Protein AF-A0A2N1M196-F1 (afdb_monomer)

Secondary structure (DSSP, 8-state):
---GGG----TT---EEEEE-SS--TTEEEHHHHH-SS----SEEETTEEE--EEEEEEGGGGGGEEEEEEE--TTTT--SB-EEEEEE--TTT-

InterPro domains:
  IPR036691 Endonuclease/exonuclease/phosphatase superfamily [G3DSA:3.60.10.10] (1-89)
  IPR036691 Endonuclease/exonuclease/phosphatase superfamily [SSF56219] (5-87)

Mean predicted aligned error: 9.26 Å

Solvent-accessible surface area (backbone atoms only — not comparable to full-atom values): 6183 Å² total; per-residue (Å²): 137,80,77,78,78,86,67,79,71,63,95,81,72,87,53,74,48,78,47,80,53,97,72,90,60,91,76,48,36,54,50,56,54,73,77,41,77,84,68,89,73,62,32,34,49,57,96,93,45,70,42,64,38,66,47,50,32,33,34,56,95,54,58,86,32,59,74,48,69,50,76,45,82,24,64,88,79,69,77,39,51,46,38,48,75,49,77,44,63,66,56,77,89,77,108

Nearest PDB structures (foldseek):
  2v0s-assembly1_A  TM=8.331E-01  e=7.555E-04  Homo sapiens
  6fke-assembly1_A  TM=8.658E-01  e=2.039E-03  Neisseria meningitidis MC58
  1ako-assembly1_A  TM=8.827E-01  e=7.052E-03  Escherichia coli K-12
  3g4t-assembly1_A  TM=8.136E-01  e=4.007E-02  Methanothermobacter thermautotrophicus str. Delta H
  1wdu-assembly1_A  TM=7.309E-01  e=2.125E+00  Bombyx mori

Structure (mmCIF, N/CA/C/O backbone):
data_AF-A0A2N1M196-F1
#
_entry.id   AF-A0A2N1M196-F1
#
loop_
_atom_site.group_PDB
_atom_site.id
_atom_site.type_symbol
_atom_site.label_atom_id
_atom_site.label_alt_id
_atom_site.label_comp_id
_atom_site.label_asym_id
_atom_site.label_entity_id
_atom_site.label_seq_id
_atom_site.pdbx_PDB_ins_code
_atom_site.Cartn_x
_atom_site.Cartn_y
_atom_site.Cartn_z
_atom_site.occupancy
_atom_site.B_iso_or_equiv
_atom_site.auth_seq_id
_atom_site.auth_comp_id
_atom_site.auth_asym_id
_atom_site.auth_atom_id
_atom_site.pdbx_PDB_model_num
ATOM 1 N N . MET A 1 1 ? -17.689 33.571 4.078 1.00 43.88 1 MET A N 1
ATOM 2 C CA . MET A 1 1 ? -18.569 32.538 4.658 1.00 43.88 1 MET A CA 1
ATOM 3 C C . MET A 1 1 ? -18.434 31.325 3.756 1.00 43.88 1 MET A C 1
ATOM 5 O O . MET A 1 1 ? -19.159 31.217 2.783 1.00 43.88 1 MET A O 1
ATOM 9 N N . CYS A 1 2 ? -17.378 30.539 3.974 1.00 46.22 2 CYS A N 1
ATOM 10 C CA . CYS A 1 2 ? -17.081 29.358 3.167 1.00 46.22 2 CYS A CA 1
ATOM 11 C C . CYS A 1 2 ? -17.723 28.155 3.853 1.00 46.22 2 CYS A C 1
ATOM 13 O O . CYS A 1 2 ? -17.450 27.902 5.023 1.00 46.22 2 CYS A O 1
ATOM 15 N N . ASP A 1 3 ? -18.606 27.504 3.108 1.00 42.75 3 ASP A N 1
ATOM 16 C CA . ASP A 1 3 ? -19.450 26.357 3.426 1.00 42.75 3 ASP A CA 1
ATOM 17 C C . ASP A 1 3 ? -19.008 25.477 4.604 1.00 42.75 3 ASP A C 1
ATOM 19 O O . ASP A 1 3 ? -18.238 24.526 4.489 1.00 42.75 3 ASP A O 1
ATOM 23 N N . GLU A 1 4 ? -19.653 25.725 5.740 1.00 48.34 4 GLU A N 1
ATOM 24 C CA . GLU A 1 4 ? -19.699 24.862 6.925 1.00 48.34 4 GLU A CA 1
ATOM 25 C C . GLU A 1 4 ? -20.506 23.560 6.671 1.00 48.34 4 GLU A C 1
ATOM 27 O O . GLU A 1 4 ? -20.661 22.710 7.548 1.00 48.34 4 GLU A O 1
ATOM 32 N N . ILE A 1 5 ? -21.010 23.376 5.443 1.00 46.50 5 ILE A N 1
ATOM 33 C CA . ILE A 1 5 ? -22.016 22.371 5.075 1.00 46.50 5 ILE A CA 1
ATOM 34 C C . ILE A 1 5 ? 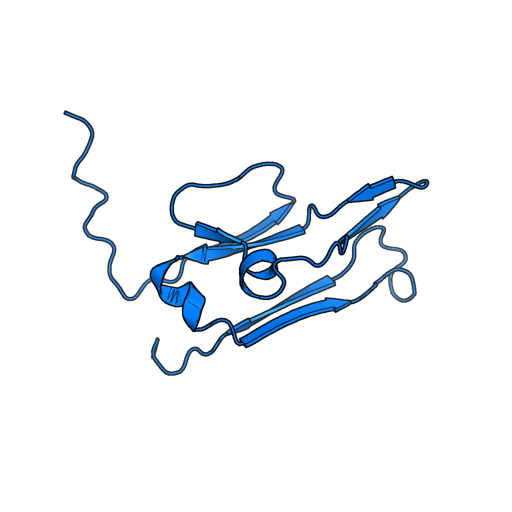-21.395 20.994 4.749 1.00 46.50 5 ILE A C 1
ATOM 36 O O . ILE A 1 5 ? -22.075 19.979 4.883 1.00 46.50 5 ILE A O 1
ATOM 40 N N . ILE A 1 6 ? -20.085 20.890 4.478 1.00 51.94 6 ILE A N 1
ATOM 41 C CA . ILE A 1 6 ? -19.382 19.590 4.320 1.00 51.94 6 ILE A CA 1
ATOM 42 C C . ILE A 1 6 ? -18.743 19.127 5.646 1.00 51.94 6 ILE A C 1
ATOM 44 O O . ILE A 1 6 ? -17.642 18.580 5.677 1.00 51.94 6 ILE A O 1
ATOM 48 N N . ARG A 1 7 ? -19.392 19.365 6.795 1.00 51.22 7 ARG A N 1
ATOM 49 C CA . ARG A 1 7 ? -18.848 18.935 8.101 1.00 51.22 7 ARG A CA 1
ATOM 50 C C . ARG A 1 7 ? -19.782 18.124 8.987 1.00 51.22 7 ARG A C 1
ATOM 52 O O . ARG A 1 7 ? -19.539 18.001 10.184 1.00 51.22 7 ARG A O 1
ATOM 59 N N . LYS A 1 8 ? -20.757 17.437 8.391 1.00 46.19 8 LYS A N 1
ATOM 60 C CA . LYS A 1 8 ? -21.272 16.180 8.957 1.00 46.19 8 LYS A CA 1
ATOM 61 C C . LYS A 1 8 ? -20.686 15.003 8.183 1.00 46.19 8 LYS A C 1
ATOM 63 O O . LYS A 1 8 ? -21.367 14.332 7.420 1.00 46.19 8 LYS A O 1
ATOM 68 N N . LYS A 1 9 ? -19.382 14.782 8.379 1.00 53.72 9 LYS A N 1
ATOM 69 C CA . LYS A 1 9 ? -18.706 13.544 7.984 1.00 53.72 9 LYS A CA 1
ATOM 70 C C . LYS A 1 9 ? -19.354 12.442 8.821 1.00 53.72 9 LYS A C 1
ATOM 72 O O . LYS A 1 9 ? -19.165 12.393 10.031 1.00 53.72 9 LYS A O 1
ATOM 77 N N . SER A 1 10 ? -20.211 11.630 8.220 1.00 49.09 10 SER A N 1
ATOM 78 C CA . SER A 1 10 ? -20.676 10.394 8.842 1.00 49.09 10 SER A CA 1
ATOM 79 C C . SER A 1 10 ? -19.436 9.584 9.216 1.00 49.09 10 SER A C 1
ATOM 81 O O . SER A 1 10 ? -18.677 9.180 8.337 1.00 49.09 10 SER A O 1
ATOM 83 N N . ASN A 1 11 ? -19.217 9.382 10.518 1.00 53.69 11 ASN A N 1
ATOM 84 C CA . ASN A 1 11 ? -18.023 8.755 11.108 1.00 53.69 11 ASN A CA 1
ATOM 85 C C . ASN A 1 11 ? -17.803 7.280 10.698 1.00 53.69 11 ASN A C 1
ATOM 87 O O . ASN A 1 11 ? -16.909 6.632 11.235 1.00 53.69 11 ASN A O 1
ATOM 91 N N . ASN A 1 12 ? -18.599 6.765 9.753 1.00 57.22 12 ASN A N 1
ATOM 92 C CA . ASN A 1 12 ? -18.620 5.375 9.297 1.00 57.22 12 ASN A CA 1
ATOM 93 C C . ASN A 1 12 ? -18.331 5.228 7.785 1.00 57.22 12 ASN A C 1
ATOM 95 O O . ASN A 1 12 ? -18.463 4.131 7.255 1.00 57.22 12 ASN A O 1
ATOM 99 N N . ILE A 1 13 ? -17.974 6.304 7.064 1.00 61.06 13 ILE A N 1
ATOM 100 C CA . ILE A 1 13 ? -17.605 6.218 5.637 1.00 61.06 13 ILE A CA 1
ATOM 101 C C . ILE A 1 13 ? -16.080 6.230 5.494 1.00 61.06 13 ILE A C 1
ATOM 103 O O . ILE A 1 13 ? -15.428 7.243 5.760 1.00 61.06 13 ILE A O 1
ATOM 107 N N . VAL A 1 14 ? -15.517 5.113 5.025 1.00 64.62 14 VAL A N 1
ATOM 108 C CA . VAL A 1 14 ? -14.100 5.006 4.649 1.00 64.62 14 VAL A CA 1
ATOM 109 C C . VAL A 1 14 ? -13.919 5.528 3.228 1.00 64.62 14 VAL A C 1
ATOM 111 O O . VAL A 1 14 ? -14.475 4.983 2.280 1.00 64.62 14 VAL A O 1
ATOM 114 N N . TYR A 1 15 ? -13.103 6.567 3.075 1.00 67.38 15 TYR A N 1
ATOM 115 C CA . TYR A 1 15 ? -12.647 7.026 1.765 1.00 67.38 15 TYR A CA 1
ATOM 116 C C . TYR A 1 15 ? -11.307 6.364 1.450 1.00 67.38 15 TYR A C 1
ATOM 118 O O . TYR A 1 15 ? -10.350 6.555 2.207 1.00 67.38 15 TYR A O 1
ATOM 126 N N . ILE A 1 16 ? -11.261 5.604 0.354 1.00 74.31 16 ILE A N 1
ATOM 127 C CA . ILE A 1 16 ? -10.045 5.004 -0.201 1.00 74.31 16 ILE A CA 1
ATOM 128 C C . ILE A 1 16 ? -9.859 5.571 -1.607 1.00 74.31 16 ILE A C 1
ATOM 130 O O . ILE A 1 16 ? -10.734 5.414 -2.457 1.00 74.31 16 ILE A O 1
ATOM 134 N N . LEU A 1 17 ? -8.729 6.231 -1.847 1.00 74.75 17 LEU A N 1
ATOM 135 C CA . LEU A 1 17 ? -8.310 6.628 -3.191 1.00 74.75 17 LEU A CA 1
ATOM 136 C C . LEU A 1 17 ? -7.158 5.730 -3.624 1.00 74.75 17 LEU A C 1
ATOM 138 O O . LEU A 1 17 ? -6.178 5.603 -2.890 1.00 74.75 17 LEU A O 1
ATOM 142 N N . ILE A 1 18 ? -7.290 5.123 -4.802 1.00 80.00 18 ILE A N 1
ATOM 143 C CA . ILE A 1 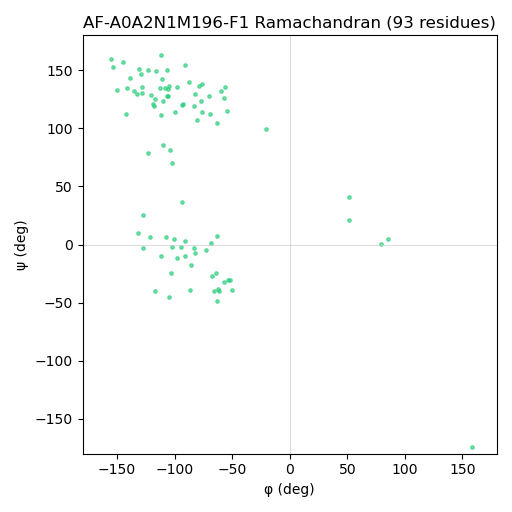18 ? -6.290 4.240 -5.407 1.00 80.00 18 ILE A CA 1
ATOM 144 C C . ILE A 1 18 ? -6.031 4.737 -6.822 1.00 80.00 18 ILE A C 1
ATOM 146 O O . ILE A 1 18 ? -6.977 4.962 -7.577 1.00 80.00 18 ILE A O 1
ATOM 150 N 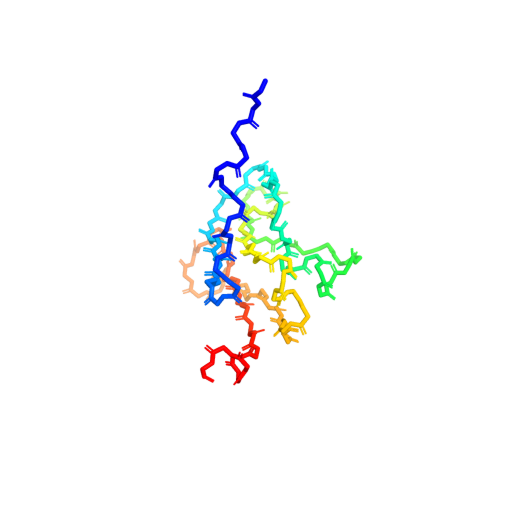N . GLY A 1 19 ? -4.763 4.902 -7.173 1.00 76.50 19 GLY A N 1
ATOM 151 C CA . GLY A 1 19 ? -4.372 5.305 -8.513 1.00 76.50 19 GLY A CA 1
ATOM 152 C C . GLY A 1 19 ? -2.990 5.933 -8.563 1.00 76.50 19 GLY A C 1
ATOM 153 O O . GLY A 1 19 ? -2.267 5.980 -7.561 1.00 76.50 19 GLY A O 1
ATOM 154 N N . ASP A 1 20 ? -2.668 6.412 -9.757 1.00 69.44 20 ASP A N 1
ATOM 155 C CA . ASP A 1 20 ? -1.504 7.235 -10.047 1.00 69.44 20 ASP A CA 1
ATOM 156 C C . ASP A 1 20 ? -1.811 8.688 -9.646 1.00 69.44 20 ASP A C 1
ATOM 158 O O . ASP A 1 20 ? -2.634 9.364 -10.273 1.00 69.44 20 ASP A O 1
ATOM 162 N N . PHE A 1 21 ? -1.208 9.147 -8.545 1.00 70.44 21 PHE A N 1
ATOM 163 C CA . PHE A 1 21 ? -1.431 10.489 -8.007 1.00 70.44 21 PHE A CA 1
ATOM 164 C C . PHE A 1 21 ? -0.138 11.305 -8.000 1.00 70.44 21 PHE A C 1
ATOM 166 O O . PHE A 1 21 ? 0.801 11.014 -7.258 1.00 70.44 21 PHE A O 1
ATOM 173 N N . ASN A 1 22 ? -0.153 12.419 -8.735 1.00 59.31 22 ASN A N 1
ATOM 174 C CA . ASN A 1 22 ? 0.937 13.398 -8.749 1.00 59.31 22 ASN A CA 1
ATOM 175 C C . ASN A 1 22 ? 0.901 14.407 -7.572 1.00 59.31 22 ASN A C 1
ATOM 177 O O . ASN A 1 22 ? 1.839 15.190 -7.434 1.00 59.31 22 ASN A O 1
ATOM 181 N N . LEU A 1 23 ? -0.148 14.445 -6.727 1.00 55.97 23 LEU A N 1
ATOM 182 C CA . LEU A 1 23 ? -0.310 15.457 -5.659 1.00 55.97 23 LEU A CA 1
ATOM 183 C C . LEU A 1 23 ? -1.194 15.007 -4.473 1.00 55.97 23 LEU A C 1
ATOM 185 O O . LEU A 1 23 ? -1.996 14.084 -4.588 1.00 55.97 23 LEU A O 1
ATOM 189 N N . ILE A 1 24 ? -1.031 15.690 -3.330 1.00 61.31 24 ILE A N 1
ATOM 190 C CA . ILE A 1 24 ? -1.634 15.385 -2.015 1.00 61.31 24 ILE A CA 1
ATOM 191 C C . ILE A 1 24 ? -3.023 16.028 -1.857 1.00 61.31 24 ILE A C 1
ATOM 193 O O . ILE A 1 24 ? -3.220 17.192 -2.198 1.00 61.31 24 ILE A O 1
ATOM 197 N N . THR A 1 25 ? -3.966 15.292 -1.262 1.00 59.62 25 THR A N 1
ATOM 198 C CA . THR A 1 25 ? -5.342 15.733 -0.965 1.00 59.62 25 THR A CA 1
ATOM 199 C C . THR A 1 25 ? -5.547 16.025 0.531 1.00 59.62 25 THR A C 1
ATOM 201 O O . THR A 1 25 ? -5.193 15.192 1.368 1.00 59.62 25 THR A O 1
ATOM 204 N N . ASN A 1 26 ? -6.174 17.153 0.890 1.00 71.44 26 ASN A N 1
ATOM 205 C CA . ASN A 1 26 ? -6.472 17.503 2.290 1.00 71.44 26 ASN A CA 1
ATOM 206 C C . ASN A 1 26 ? -7.373 16.456 2.981 1.00 71.44 26 ASN A C 1
ATOM 208 O O . ASN A 1 26 ? -8.419 16.082 2.455 1.00 71.44 26 ASN A O 1
ATOM 212 N N . GLY A 1 27 ? -6.999 16.031 4.196 1.00 76.06 27 GLY A N 1
ATOM 213 C CA . GLY A 1 27 ? -7.812 15.154 5.057 1.00 76.06 27 GLY A CA 1
ATOM 214 C C . GLY A 1 27 ? -7.681 13.645 4.802 1.00 76.06 27 GLY A C 1
ATOM 215 O O . GLY A 1 27 ? -8.389 12.858 5.440 1.00 76.06 27 GLY A O 1
ATOM 216 N N . LEU A 1 28 ? -6.781 13.239 3.900 1.00 83.81 28 LEU A N 1
ATOM 217 C CA . LEU A 1 28 ? -6.382 11.848 3.691 1.00 83.81 28 LEU A CA 1
ATOM 218 C C . LEU A 1 28 ? -4.897 11.661 4.027 1.00 83.81 28 LEU A C 1
ATOM 220 O O . LEU A 1 28 ? -4.081 12.562 3.852 1.00 83.81 28 LEU A O 1
ATOM 224 N N . ILE A 1 29 ? -4.549 10.468 4.494 1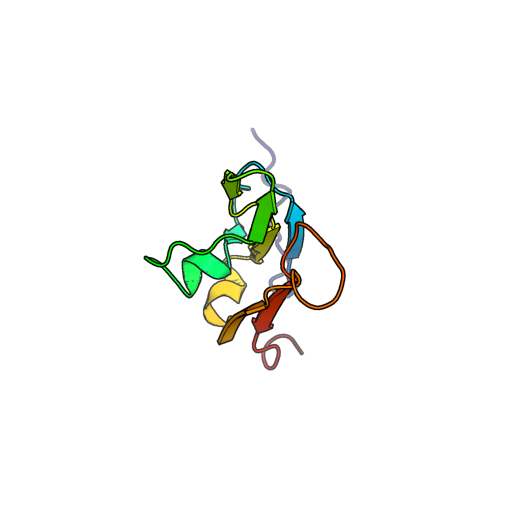.00 87.56 29 ILE A N 1
ATOM 225 C CA . ILE A 1 29 ? -3.191 10.056 4.839 1.00 87.56 29 ILE A CA 1
ATOM 226 C C . ILE A 1 29 ? -2.690 9.063 3.791 1.00 87.56 29 ILE A C 1
ATOM 228 O O . ILE A 1 29 ? -3.401 8.127 3.428 1.00 87.56 29 ILE A O 1
ATOM 232 N N . ASN A 1 30 ? -1.449 9.252 3.334 1.00 90.38 30 ASN A N 1
ATOM 233 C CA . ASN A 1 30 ? -0.763 8.297 2.466 1.00 90.38 30 ASN A CA 1
ATOM 234 C C . ASN A 1 30 ? -0.442 7.032 3.274 1.00 90.38 30 ASN A C 1
ATOM 236 O O . ASN A 1 30 ? 0.387 7.074 4.188 1.00 90.38 30 ASN A O 1
ATOM 240 N N . SER A 1 31 ? -1.092 5.916 2.940 1.00 92.19 31 SER A N 1
ATOM 241 C CA . SER A 1 31 ? -1.036 4.686 3.738 1.00 92.19 31 SER A CA 1
ATOM 242 C C . SER A 1 31 ? 0.376 4.111 3.845 1.00 92.19 31 SER A C 1
ATOM 244 O O . SER A 1 31 ? 0.794 3.715 4.930 1.00 92.19 31 SER A O 1
ATOM 246 N N . TYR A 1 32 ? 1.142 4.142 2.752 1.00 93.06 32 TYR A N 1
ATOM 247 C CA . TYR A 1 32 ? 2.533 3.688 2.755 1.00 93.06 32 TYR A CA 1
ATOM 248 C C . TYR A 1 32 ? 3.398 4.541 3.685 1.00 93.06 32 TYR A C 1
ATOM 250 O O . TYR A 1 32 ? 4.086 4.002 4.534 1.00 93.06 32 TYR A O 1
ATOM 258 N N . ARG A 1 33 ? 3.324 5.879 3.606 1.00 91.19 33 ARG A N 1
ATOM 259 C CA . ARG A 1 33 ? 4.145 6.761 4.463 1.00 91.19 33 ARG A CA 1
ATOM 260 C C . ARG A 1 33 ? 3.767 6.695 5.942 1.00 91.19 33 ARG A C 1
ATOM 262 O O . ARG A 1 33 ? 4.608 6.959 6.796 1.00 91.19 33 ARG A O 1
ATOM 269 N N . LYS A 1 34 ? 2.513 6.358 6.254 1.00 92.38 34 LYS A N 1
ATOM 270 C CA . LYS A 1 34 ? 2.065 6.131 7.635 1.00 92.38 34 LYS A CA 1
ATOM 271 C C . LYS A 1 34 ? 2.747 4.909 8.256 1.00 92.38 34 LYS A C 1
ATOM 273 O O . LYS A 1 34 ? 3.095 4.977 9.433 1.00 92.38 34 LYS A O 1
ATOM 278 N N . LEU A 1 35 ? 2.911 3.835 7.482 1.00 93.69 35 LEU A N 1
ATOM 279 C CA . LEU A 1 35 ? 3.517 2.577 7.928 1.00 93.69 35 LEU A CA 1
ATOM 280 C C . LEU A 1 35 ? 5.050 2.594 7.794 1.00 93.69 35 LEU A C 1
ATOM 282 O O . LEU A 1 35 ? 5.743 2.192 8.721 1.00 93.69 35 LEU A O 1
ATOM 286 N N . ASN A 1 36 ? 5.566 3.175 6.709 1.00 92.31 36 ASN A N 1
ATOM 287 C CA . ASN A 1 36 ? 6.976 3.172 6.316 1.00 92.31 36 ASN A CA 1
ATOM 288 C C . ASN A 1 36 ? 7.481 4.619 6.173 1.00 92.31 36 ASN A C 1
ATOM 290 O O . ASN A 1 36 ? 7.541 5.194 5.081 1.00 92.31 36 ASN A O 1
ATOM 294 N N . LYS A 1 37 ? 7.785 5.265 7.306 1.00 85.44 37 LYS A N 1
ATOM 295 C CA . LYS A 1 37 ? 8.106 6.706 7.341 1.00 85.44 37 LYS A CA 1
ATOM 296 C C . LYS A 1 37 ? 9.362 7.068 6.546 1.00 85.44 37 LYS A C 1
ATOM 298 O O . LYS A 1 37 ? 9.379 8.109 5.894 1.00 85.44 37 LYS A O 1
ATOM 303 N N . GLU A 1 38 ? 10.379 6.214 6.592 1.00 85.62 38 GLU A N 1
ATOM 304 C CA . GLU A 1 38 ? 11.728 6.519 6.092 1.00 85.62 38 GLU A CA 1
ATOM 305 C C . GLU A 1 38 ? 12.112 5.712 4.847 1.00 85.62 38 GLU A C 1
ATOM 307 O O . GLU A 1 38 ? 13.098 6.030 4.186 1.00 85.62 38 GLU A O 1
ATOM 312 N N . GLU A 1 39 ? 11.320 4.706 4.478 1.00 87.25 39 GLU A N 1
ATOM 313 C CA . GLU A 1 39 ? 11.648 3.836 3.352 1.00 87.25 39 GLU A CA 1
ATOM 314 C C . GLU A 1 39 ? 11.375 4.522 2.011 1.00 87.25 39 GLU A C 1
ATOM 316 O O . GLU A 1 39 ? 10.378 5.230 1.808 1.00 87.25 39 GLU A O 1
ATOM 321 N N . LEU A 1 40 ? 12.302 4.330 1.080 1.00 83.38 40 LEU A N 1
ATOM 322 C CA . LEU A 1 40 ? 12.209 4.821 -0.285 1.00 83.38 40 LEU A CA 1
ATOM 323 C C . LEU A 1 40 ? 11.999 3.626 -1.210 1.00 83.38 40 LEU A C 1
ATOM 325 O O . LEU A 1 40 ? 12.952 3.092 -1.766 1.00 83.38 40 LEU A O 1
ATOM 329 N N . GLU A 1 41 ? 10.744 3.218 -1.378 1.00 90.56 41 GLU A N 1
ATOM 330 C CA . GLU A 1 41 ? 10.363 2.255 -2.412 1.00 90.56 41 GLU A CA 1
ATOM 331 C C . GLU A 1 41 ? 9.612 2.942 -3.552 1.00 90.56 41 GLU A C 1
ATOM 333 O O . GLU A 1 41 ? 8.925 3.948 -3.359 1.00 90.56 41 GLU A O 1
ATOM 338 N N . ASN A 1 42 ? 9.749 2.383 -4.749 1.00 91.81 42 ASN A N 1
ATOM 339 C CA . ASN A 1 42 ? 9.115 2.857 -5.971 1.00 91.81 42 ASN A CA 1
ATOM 340 C C . ASN A 1 42 ? 8.070 1.843 -6.436 1.00 91.81 42 ASN A C 1
ATOM 342 O O . ASN A 1 42 ? 8.046 0.711 -5.971 1.00 91.81 42 ASN A O 1
ATOM 346 N N . THR A 1 43 ? 7.173 2.280 -7.312 1.00 91.56 43 THR A N 1
ATOM 347 C CA . THR A 1 43 ? 6.081 1.438 -7.833 1.00 91.56 43 THR A CA 1
ATOM 348 C C . THR A 1 43 ? 6.030 1.434 -9.353 1.00 91.56 43 THR A C 1
ATOM 350 O O . THR A 1 43 ? 5.138 0.825 -9.937 1.00 91.56 43 THR A O 1
ATOM 353 N N . TYR A 1 44 ? 6.899 2.213 -9.987 1.00 91.06 44 TYR A N 1
ATOM 354 C CA . TYR A 1 44 ? 6.996 2.376 -11.423 1.00 91.06 44 TYR A CA 1
ATOM 355 C C . TYR A 1 44 ? 8.467 2.463 -11.806 1.00 91.06 44 TYR A C 1
ATOM 357 O O . TYR A 1 44 ? 9.230 3.199 -11.169 1.00 91.06 44 TYR A O 1
ATOM 365 N N . HIS A 1 45 ? 8.832 1.735 -12.854 1.00 90.75 45 HIS A N 1
ATOM 366 C CA . HIS A 1 45 ? 10.196 1.530 -13.306 1.00 90.75 45 HIS A CA 1
ATOM 367 C C . HIS A 1 45 ? 10.228 1.512 -14.830 1.00 90.75 45 HIS A C 1
ATOM 369 O O . HIS A 1 45 ? 9.738 0.577 -15.454 1.00 90.75 45 HIS A O 1
ATOM 375 N N . LYS A 1 46 ? 10.842 2.525 -15.442 1.00 90.31 46 LYS A N 1
ATOM 376 C CA . LYS A 1 46 ? 11.017 2.574 -16.894 1.00 90.31 46 LYS A CA 1
ATOM 377 C C . LYS A 1 46 ? 12.281 3.329 -17.263 1.00 90.31 46 LYS A C 1
ATOM 379 O O . LYS A 1 46 ? 12.520 4.413 -16.742 1.00 90.31 46 LYS A O 1
ATOM 384 N N . GLU A 1 47 ? 13.077 2.758 -18.168 1.00 89.94 47 GLU A N 1
ATOM 385 C CA . GLU A 1 47 ? 14.226 3.434 -18.802 1.00 89.94 47 GLU A CA 1
ATOM 386 C C . GLU A 1 47 ? 15.202 4.091 -17.800 1.00 89.94 47 GLU A C 1
ATOM 388 O O . GLU A 1 47 ? 15.687 5.200 -18.000 1.00 89.94 47 GLU A O 1
ATOM 393 N N . GLY A 1 48 ? 15.490 3.412 -16.683 1.00 86.25 48 GLY A N 1
ATOM 394 C CA . GLY A 1 48 ? 16.406 3.919 -15.650 1.00 86.25 48 GLY A CA 1
ATOM 395 C C . GLY A 1 48 ? 1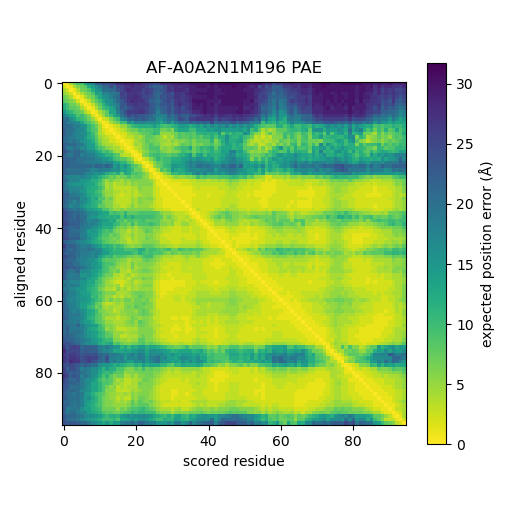5.800 4.964 -14.706 1.00 86.25 48 GLY A C 1
ATOM 396 O O . GLY A 1 48 ? 16.475 5.419 -13.786 1.00 86.25 48 GLY A O 1
ATOM 397 N N . VAL A 1 49 ? 14.523 5.307 -14.881 1.00 88.19 49 VAL A N 1
ATOM 398 C CA . VAL A 1 49 ? 13.747 6.130 -13.950 1.00 88.19 49 VAL A CA 1
ATOM 399 C C . VAL A 1 49 ? 12.912 5.219 -13.058 1.00 88.19 49 VAL A C 1
ATOM 401 O O . VAL A 1 49 ? 12.297 4.258 -13.519 1.00 88.19 49 VAL A O 1
ATOM 404 N N . SER A 1 50 ? 12.891 5.511 -11.760 1.00 90.56 50 SER A N 1
ATOM 405 C CA . SER A 1 50 ? 12.029 4.830 -10.794 1.00 90.56 50 SER A CA 1
ATOM 406 C C . SER A 1 50 ? 11.335 5.853 -9.907 1.00 90.56 50 SER A C 1
ATOM 408 O O . SER A 1 50 ? 11.988 6.748 -9.373 1.00 90.56 50 SER A O 1
ATOM 410 N N . THR A 1 51 ? 10.014 5.746 -9.778 1.00 90.12 51 THR A N 1
ATOM 411 C CA . THR A 1 51 ? 9.213 6.676 -8.971 1.00 90.12 51 THR A CA 1
ATOM 412 C C . THR A 1 51 ? 8.047 5.975 -8.277 1.00 90.12 51 THR A C 1
ATOM 414 O O . THR A 1 51 ? 7.587 4.908 -8.692 1.00 90.12 51 THR A O 1
ATOM 417 N N . ARG A 1 52 ? 7.560 6.573 -7.187 1.00 89.38 52 ARG A N 1
ATOM 418 C CA . ARG A 1 52 ? 6.446 6.071 -6.375 1.00 89.38 52 ARG A CA 1
ATOM 419 C C . ARG A 1 52 ? 5.173 6.868 -6.654 1.00 89.38 52 ARG A C 1
ATOM 421 O O . ARG A 1 52 ? 4.816 7.781 -5.904 1.00 89.38 52 ARG A O 1
ATOM 428 N N . ILE A 1 53 ? 4.501 6.510 -7.742 1.00 87.62 53 ILE A N 1
ATOM 429 C CA . ILE A 1 53 ? 3.313 7.215 -8.246 1.00 87.62 53 ILE A CA 1
ATOM 430 C C . ILE A 1 53 ? 1.999 6.488 -7.946 1.00 87.62 53 ILE A C 1
ATOM 432 O O . ILE A 1 53 ? 0.976 7.142 -7.754 1.00 87.62 53 ILE A O 1
ATOM 436 N N . ASN A 1 54 ? 2.036 5.166 -7.748 1.00 87.94 54 ASN A N 1
ATOM 437 C CA . ASN A 1 54 ? 0.881 4.423 -7.254 1.00 87.94 54 ASN A CA 1
ATOM 438 C C . ASN A 1 54 ? 0.742 4.641 -5.750 1.00 87.94 54 ASN A C 1
ATOM 440 O O . ASN A 1 54 ? 1.668 4.379 -4.975 1.00 87.94 54 ASN A O 1
ATOM 444 N N . GLN A 1 55 ? -0.416 5.134 -5.318 1.00 88.06 55 GLN A N 1
ATOM 445 C CA . GLN A 1 55 ? -0.641 5.470 -3.917 1.00 88.06 55 GLN A CA 1
ATOM 446 C C . GLN A 1 55 ? -2.033 5.031 -3.472 1.00 88.06 55 GLN A C 1
ATOM 448 O O . GLN A 1 55 ? -3.007 5.142 -4.214 1.00 88.06 55 GLN A O 1
ATOM 453 N N . ILE A 1 56 ? -2.116 4.566 -2.224 1.00 90.06 56 ILE A N 1
ATOM 454 C CA . ILE A 1 56 ? -3.386 4.359 -1.530 1.00 90.06 56 ILE A CA 1
ATOM 455 C C . ILE A 1 56 ? -3.478 5.407 -0.428 1.00 90.06 56 ILE A C 1
ATOM 457 O O . ILE A 1 56 ? -2.595 5.492 0.433 1.00 90.06 56 ILE A O 1
ATOM 461 N N . TRP A 1 57 ? -4.543 6.198 -0.466 1.00 88.62 57 TRP A N 1
ATOM 462 C CA . TRP A 1 57 ? -4.841 7.215 0.537 1.00 88.62 57 TRP A CA 1
ATOM 463 C C . TRP A 1 57 ? -6.088 6.828 1.318 1.00 88.62 57 TRP A C 1
ATOM 465 O O . TRP A 1 57 ? -7.091 6.430 0.726 1.00 88.62 57 TRP A O 1
ATOM 475 N N . ILE A 1 58 ? -6.028 6.970 2.641 1.00 86.88 58 ILE A N 1
ATOM 476 C CA . ILE A 1 58 ? -7.131 6.648 3.551 1.00 86.88 58 ILE A CA 1
ATOM 477 C C . ILE A 1 58 ? -7.508 7.858 4.401 1.00 86.88 58 ILE A C 1
ATOM 479 O O . ILE A 1 58 ? -6.667 8.692 4.727 1.00 86.88 58 ILE A O 1
ATOM 483 N N . SER A 1 59 ? -8.773 7.958 4.805 1.00 84.81 59 SER A N 1
ATOM 484 C CA . SER A 1 59 ? -9.182 8.959 5.796 1.00 84.81 59 SER A CA 1
ATOM 485 C C . SER A 1 59 ? -8.380 8.849 7.089 1.00 84.81 59 SER A C 1
ATOM 487 O O . SER A 1 59 ? -8.225 7.762 7.644 1.00 84.81 59 SER A O 1
ATOM 489 N N . GLU A 1 60 ? -7.938 9.997 7.605 1.00 83.69 60 GLU A N 1
ATOM 490 C CA . GLU A 1 60 ? -7.151 10.098 8.841 1.00 83.69 60 GLU A CA 1
ATOM 491 C C . GLU A 1 60 ? -7.782 9.337 10.018 1.00 83.69 60 GLU A C 1
ATOM 493 O O . GLU A 1 60 ? -7.077 8.637 10.748 1.00 83.69 60 GLU A O 1
ATOM 498 N N . THR A 1 61 ? -9.113 9.388 10.131 1.00 84.38 61 THR A N 1
ATOM 499 C CA . THR A 1 61 ? -9.921 8.691 11.145 1.00 84.38 61 THR A CA 1
ATOM 500 C C . THR A 1 61 ? -9.656 7.182 11.209 1.00 84.38 61 THR A C 1
ATOM 502 O O . THR A 1 61 ? -9.736 6.600 12.286 1.00 84.38 61 THR A O 1
ATOM 505 N N . TYR A 1 62 ? -9.288 6.548 10.091 1.00 85.19 62 TYR A N 1
ATOM 506 C CA . TYR A 1 62 ? -9.006 5.108 10.014 1.00 85.19 62 TYR A CA 1
ATOM 507 C C . TYR A 1 62 ? -7.515 4.796 9.860 1.00 85.19 62 TYR A C 1
ATOM 509 O O . TYR A 1 62 ? -7.138 3.639 9.701 1.00 85.19 62 TYR A O 1
ATOM 517 N N . SER A 1 63 ? -6.635 5.797 9.940 1.00 86.62 63 SER A N 1
ATOM 518 C CA . SER A 1 63 ? -5.196 5.599 9.717 1.00 86.62 63 SER A CA 1
ATOM 519 C C . SER A 1 63 ? -4.530 4.675 10.741 1.00 86.62 63 SER A C 1
ATOM 521 O O . SER A 1 63 ? -3.514 4.057 10.439 1.00 86.62 63 SER A O 1
ATOM 523 N N . ASN A 1 64 ? -5.104 4.547 11.939 1.00 90.06 64 ASN A N 1
ATOM 524 C CA . ASN A 1 64 ? -4.621 3.628 12.973 1.00 90.06 64 ASN A CA 1
ATOM 525 C C . ASN A 1 64 ? -5.128 2.187 12.780 1.00 90.06 64 ASN A C 1
ATOM 527 O O . ASN A 1 64 ? -4.768 1.310 13.555 1.00 90.06 64 ASN A O 1
ATOM 531 N N . LYS A 1 65 ? -5.970 1.940 11.768 1.00 90.50 65 LYS A N 1
ATOM 532 C CA . LYS A 1 65 ? -6.445 0.606 11.377 1.00 90.50 65 LYS A CA 1
ATOM 533 C C . LYS A 1 65 ? -5.604 -0.028 10.271 1.00 90.50 65 LYS A C 1
ATOM 535 O O . LYS A 1 65 ? -5.874 -1.158 9.878 1.00 90.50 65 LYS A O 1
ATOM 540 N N . LEU A 1 66 ? -4.601 0.680 9.758 1.00 92.31 66 LEU A N 1
ATOM 541 C CA . LEU A 1 66 ? -3.661 0.126 8.790 1.00 92.31 66 LEU A CA 1
ATOM 542 C C . LEU A 1 66 ? -2.764 -0.906 9.478 1.00 92.31 66 LEU A C 1
ATOM 544 O O . LEU A 1 66 ? -2.168 -0.606 10.509 1.00 92.31 66 LEU A O 1
ATOM 548 N N . LEU A 1 67 ? -2.680 -2.106 8.906 1.00 94.50 67 LEU A N 1
ATOM 549 C CA . LEU A 1 67 ? -1.894 -3.213 9.455 1.00 94.50 67 LEU A CA 1
ATOM 550 C C . LEU A 1 67 ? -0.602 -3.431 8.676 1.00 94.50 67 LEU A C 1
ATOM 552 O O . LEU A 1 67 ? 0.449 -3.631 9.273 1.00 94.50 67 LEU A O 1
ATOM 556 N N . ASN A 1 68 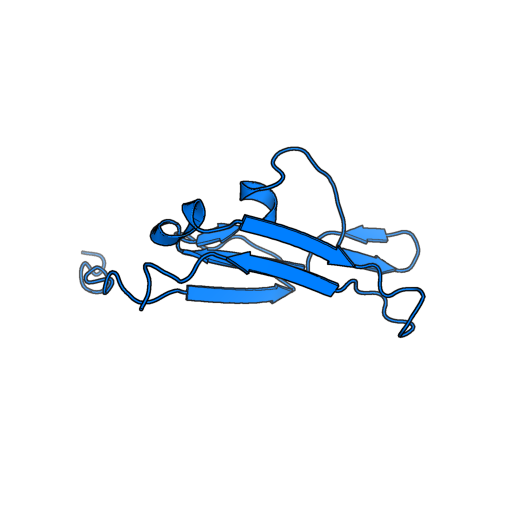? -0.688 -3.416 7.345 1.00 94.94 68 ASN A N 1
ATOM 557 C CA . ASN A 1 68 ? 0.452 -3.684 6.480 1.00 94.94 68 ASN A CA 1
ATOM 558 C C . ASN A 1 68 ? 0.294 -2.997 5.122 1.00 94.94 68 ASN A C 1
ATOM 560 O O . ASN A 1 68 ? -0.826 -2.811 4.640 1.00 94.94 68 ASN A O 1
ATOM 564 N N . PHE A 1 69 ? 1.421 -2.686 4.491 1.00 94.25 69 PHE A N 1
ATOM 565 C CA . PHE A 1 69 ? 1.493 -2.253 3.104 1.00 94.25 69 PHE A CA 1
ATOM 566 C C . PHE A 1 69 ? 2.638 -3.002 2.434 1.00 94.25 69 PHE A C 1
ATOM 568 O O . PHE A 1 69 ? 3.732 -3.055 2.987 1.00 94.25 69 PHE A O 1
ATOM 575 N N . SER A 1 70 ? 2.403 -3.566 1.255 1.00 93.31 70 SER A N 1
ATOM 576 C CA . SER A 1 70 ? 3.444 -4.245 0.486 1.00 93.31 70 SER A CA 1
ATOM 577 C C . SER A 1 70 ? 3.466 -3.788 -0.964 1.00 93.31 70 SER A C 1
ATOM 579 O O . SER A 1 70 ? 2.442 -3.399 -1.532 1.00 93.31 70 SER A O 1
ATOM 581 N N . ILE A 1 71 ? 4.656 -3.860 -1.554 1.00 92.31 71 ILE A N 1
ATOM 582 C CA . ILE A 1 71 ? 4.903 -3.643 -2.975 1.00 92.31 71 ILE A CA 1
ATOM 583 C C . ILE A 1 71 ? 5.439 -4.958 -3.534 1.00 92.31 71 ILE A C 1
ATOM 585 O O . ILE A 1 71 ? 6.378 -5.536 -2.994 1.00 92.31 71 ILE A O 1
ATOM 589 N N . THR A 1 72 ? 4.792 -5.475 -4.572 1.00 90.31 72 THR A N 1
ATOM 590 C CA . THR A 1 72 ? 5.190 -6.716 -5.238 1.00 90.31 72 THR A CA 1
ATOM 591 C C . THR A 1 72 ? 5.691 -6.381 -6.637 1.00 90.31 72 THR A C 1
ATOM 593 O O . THR A 1 72 ? 4.873 -5.982 -7.476 1.00 90.31 72 THR A O 1
ATOM 596 N N . PRO A 1 73 ? 7.000 -6.555 -6.898 1.00 87.44 73 PRO A N 1
ATOM 597 C CA . PRO A 1 73 ? 7.568 -6.326 -8.214 1.00 87.44 73 PRO A CA 1
ATOM 598 C C . PRO A 1 73 ? 6.892 -7.182 -9.278 1.00 87.44 73 PRO A C 1
ATOM 600 O O . PRO A 1 73 ? 6.819 -8.406 -9.137 1.00 87.44 73 PRO A O 1
ATOM 603 N N . LEU A 1 74 ? 6.402 -6.552 -10.346 1.00 81.50 74 LEU A N 1
ATOM 604 C CA . LEU A 1 74 ? 5.691 -7.263 -11.419 1.00 81.50 74 LEU A CA 1
ATOM 605 C C . LEU A 1 74 ? 6.541 -7.497 -12.671 1.00 81.50 74 LEU A C 1
ATOM 607 O O . LEU A 1 74 ? 6.105 -8.175 -13.608 1.00 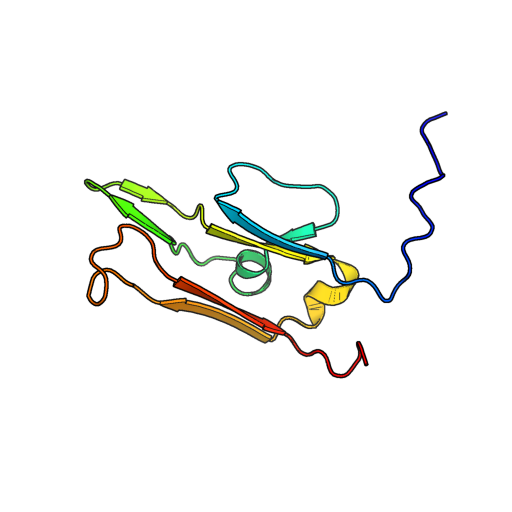81.50 74 LEU A O 1
ATOM 611 N N . THR A 1 75 ? 7.776 -7.000 -12.650 1.00 66.38 75 THR A N 1
ATOM 612 C CA . THR A 1 75 ? 8.763 -7.116 -13.730 1.00 66.38 75 THR A CA 1
ATOM 613 C C . THR A 1 75 ? 8.969 -8.557 -14.201 1.00 66.38 75 THR A C 1
ATOM 615 O O . THR A 1 75 ? 9.204 -8.787 -15.385 1.00 66.38 75 THR A O 1
ATOM 618 N N . PHE A 1 76 ? 8.808 -9.540 -13.312 1.00 61.12 76 PHE A N 1
ATOM 619 C CA . PHE A 1 76 ? 9.001 -10.958 -13.625 1.00 61.12 76 PHE A CA 1
ATOM 620 C C . PHE A 1 76 ? 7.738 -11.699 -14.096 1.00 61.12 76 PHE A C 1
ATOM 622 O O . PHE A 1 76 ? 7.854 -12.840 -14.535 1.00 61.12 76 PHE A O 1
ATOM 629 N N . ILE A 1 77 ? 6.544 -11.096 -14.002 1.00 67.19 77 ILE A N 1
ATOM 630 C CA . ILE A 1 77 ? 5.267 -11.810 -14.204 1.00 67.19 77 ILE A CA 1
ATOM 631 C C . ILE A 1 77 ? 4.479 -11.277 -15.406 1.00 67.19 77 ILE A C 1
ATOM 633 O O . ILE A 1 77 ? 3.903 -12.072 -16.145 1.00 67.19 77 ILE A O 1
ATOM 637 N N . THR A 1 78 ? 4.434 -9.959 -15.631 1.00 70.12 78 THR A N 1
ATOM 638 C CA . THR A 1 78 ? 3.498 -9.372 -16.617 1.00 70.12 78 THR A CA 1
ATOM 639 C C . THR A 1 78 ? 4.125 -8.374 -17.590 1.00 70.12 78 THR A C 1
ATOM 641 O O . THR A 1 78 ? 3.394 -7.713 -18.327 1.00 70.12 78 THR A O 1
ATOM 644 N N . SER A 1 79 ? 5.459 -8.247 -17.637 1.00 79.25 79 SER A N 1
ATOM 645 C CA . SER A 1 79 ? 6.170 -7.223 -18.438 1.00 79.25 79 SER A CA 1
ATOM 646 C C . SER A 1 79 ? 5.674 -5.783 -18.206 1.00 79.25 79 SER A C 1
ATOM 648 O O . SER A 1 79 ? 5.852 -4.912 -19.050 1.00 79.25 79 SER A O 1
ATOM 650 N N . SER A 1 80 ? 5.019 -5.544 -17.068 1.00 87.06 80 SER A N 1
ATOM 651 C CA . SER A 1 80 ? 4.525 -4.237 -16.652 1.00 87.06 80 SER A CA 1
ATOM 652 C C . SER A 1 80 ? 5.671 -3.405 -16.086 1.00 87.06 80 SER A C 1
ATOM 654 O O . SER A 1 80 ? 6.437 -3.892 -15.257 1.00 87.06 80 SER A O 1
ATOM 656 N N . ASP A 1 81 ? 5.717 -2.129 -16.468 1.00 90.44 81 ASP A N 1
ATOM 657 C CA . ASP A 1 81 ? 6.594 -1.120 -15.857 1.00 90.44 81 ASP A CA 1
ATOM 658 C C . ASP A 1 81 ? 6.108 -0.710 -14.447 1.00 90.44 81 ASP A C 1
ATOM 660 O O . ASP A 1 81 ? 6.759 0.078 -13.767 1.00 90.44 81 ASP A O 1
ATOM 664 N N . TYR A 1 82 ? 4.952 -1.218 -14.002 1.00 89.62 82 TYR A N 1
ATOM 665 C CA . TYR A 1 82 ? 4.367 -0.968 -12.683 1.00 89.62 82 TYR A CA 1
ATOM 666 C C . TYR A 1 82 ? 4.377 -2.198 -11.780 1.00 89.62 82 TYR A C 1
ATOM 668 O O . TYR A 1 82 ? 4.027 -3.300 -12.217 1.00 89.62 82 TYR A O 1
ATOM 676 N N . ASP A 1 83 ? 4.623 -1.944 -10.498 1.00 90.69 83 ASP A N 1
ATOM 677 C CA . ASP A 1 83 ? 4.498 -2.902 -9.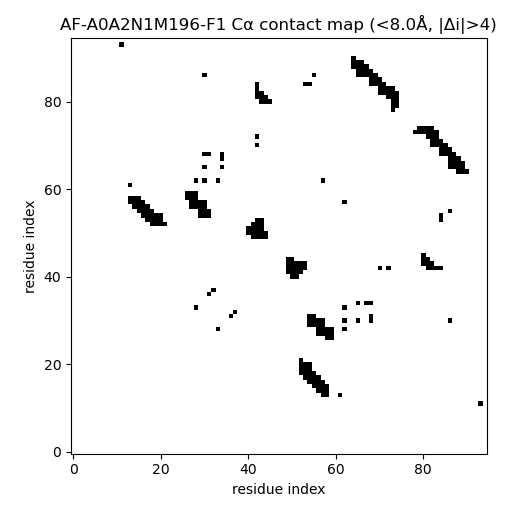406 1.00 90.69 83 ASP A CA 1
ATOM 678 C C . ASP A 1 83 ? 3.099 -2.879 -8.782 1.00 90.69 83 ASP A C 1
ATOM 680 O O . ASP A 1 83 ? 2.392 -1.864 -8.797 1.00 90.69 83 ASP A O 1
ATOM 684 N N . ILE A 1 84 ? 2.706 -4.004 -8.182 1.00 89.25 84 ILE A N 1
ATOM 685 C CA . ILE A 1 84 ? 1.441 -4.115 -7.450 1.00 89.25 84 ILE A CA 1
ATOM 686 C C . ILE A 1 84 ? 1.630 -3.567 -6.041 1.00 89.25 84 ILE A C 1
ATOM 688 O O . ILE A 1 84 ? 2.519 -4.009 -5.317 1.00 89.25 84 ILE A O 1
ATOM 692 N N . ILE A 1 85 ? 0.737 -2.674 -5.616 1.00 91.62 85 ILE A N 1
ATOM 693 C CA . ILE A 1 85 ? 0.656 -2.221 -4.225 1.00 91.62 85 ILE A CA 1
ATOM 694 C C . ILE A 1 85 ? -0.544 -2.849 -3.520 1.00 91.62 85 ILE A C 1
ATOM 696 O O . ILE A 1 85 ? -1.640 -2.909 -4.073 1.00 91.62 85 ILE A O 1
ATOM 700 N N . THR A 1 86 ? -0.344 -3.306 -2.287 1.00 92.31 86 THR A N 1
ATOM 701 C CA . THR A 1 86 ? -1.392 -3.920 -1.462 1.00 92.31 86 THR A CA 1
ATOM 702 C C . THR A 1 86 ? -1.436 -3.249 -0.097 1.00 92.31 86 THR A C 1
ATOM 704 O O . THR A 1 86 ? -0.398 -3.030 0.521 1.00 92.31 86 THR A O 1
ATOM 707 N N . LEU A 1 87 ? -2.642 -2.946 0.389 1.00 93.44 87 LEU A N 1
ATOM 708 C CA . LEU A 1 87 ? -2.882 -2.425 1.732 1.00 93.44 87 LEU A CA 1
ATOM 709 C C . LEU A 1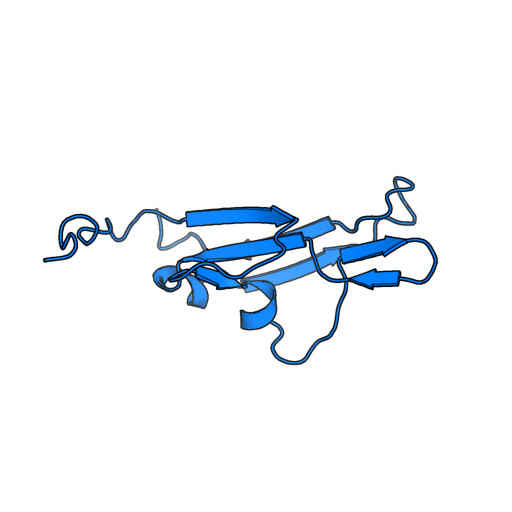 87 ? -3.805 -3.369 2.498 1.00 93.44 87 LEU A C 1
ATOM 711 O O . LEU A 1 87 ? -4.906 -3.670 2.042 1.00 93.44 87 LEU A O 1
ATOM 715 N N . THR A 1 88 ? -3.382 -3.756 3.696 1.00 93.06 88 THR A N 1
ATOM 716 C CA . THR A 1 88 ? -4.201 -4.515 4.641 1.00 93.06 88 THR A CA 1
ATOM 717 C C . THR A 1 88 ? -4.658 -3.588 5.759 1.00 93.06 88 THR A C 1
ATOM 719 O O . THR A 1 88 ? -3.836 -2.924 6.397 1.00 93.06 88 THR A O 1
ATOM 722 N N . MET A 1 89 ? -5.964 -3.559 6.027 1.00 91.06 89 MET A N 1
ATOM 723 C CA . MET A 1 89 ? -6.549 -2.801 7.134 1.00 91.06 89 MET A CA 1
ATOM 724 C C . MET A 1 89 ? -7.474 -3.674 7.981 1.00 91.06 89 MET A C 1
ATOM 726 O O . MET A 1 89 ? -8.160 -4.552 7.463 1.00 91.06 89 MET A O 1
ATOM 730 N N . ASP A 1 90 ? -7.511 -3.398 9.280 1.00 89.75 90 ASP A N 1
ATOM 731 C CA . ASP A 1 90 ? -8.477 -3.971 10.210 1.00 89.75 90 ASP A CA 1
ATOM 732 C C . ASP A 1 90 ? -9.841 -3.283 10.046 1.00 89.75 90 ASP A C 1
ATOM 734 O O . ASP A 1 90 ? -10.000 -2.098 10.354 1.00 89.75 90 ASP A O 1
ATOM 738 N N . THR A 1 91 ? -10.837 -4.039 9.584 1.00 84.81 91 THR A N 1
ATOM 739 C CA . THR A 1 91 ? -12.215 -3.565 9.411 1.00 84.81 91 THR A CA 1
ATOM 740 C C . THR A 1 91 ? -13.157 -3.985 10.534 1.00 84.81 91 THR A C 1
ATOM 742 O O . THR A 1 91 ? -14.338 -3.665 10.472 1.00 84.81 91 THR A O 1
ATOM 745 N N . SER A 1 92 ? -12.671 -4.643 11.590 1.00 83.44 92 SER A N 1
ATOM 746 C CA . SER A 1 92 ? -13.523 -5.154 12.678 1.00 83.44 92 SER A CA 1
ATOM 747 C C . SER A 1 92 ? -14.374 -4.078 13.359 1.00 83.44 92 SER A C 1
ATOM 749 O O . SER A 1 92 ? -15.485 -4.359 13.781 1.00 83.44 92 SER A O 1
ATOM 751 N N . ALA A 1 93 ? -13.873 -2.842 13.440 1.00 69.06 93 ALA A N 1
ATOM 752 C CA . ALA A 1 93 ? -14.581 -1.709 14.043 1.00 69.06 93 ALA A CA 1
ATOM 753 C C . ALA A 1 93 ? -15.434 -0.900 13.043 1.00 69.06 93 ALA A C 1
ATOM 755 O O . ALA A 1 93 ? -15.968 0.145 13.409 1.00 69.06 93 ALA A O 1
ATOM 756 N N . LEU A 1 94 ? -15.493 -1.326 11.776 1.00 66.88 94 LEU A N 1
ATOM 757 C CA . LEU A 1 94 ? -16.288 -0.695 10.717 1.00 66.88 94 LEU A CA 1
ATOM 758 C C . LEU A 1 94 ? -17.635 -1.396 10.480 1.00 66.88 94 LEU A C 1
ATOM 760 O O . LEU A 1 94 ? -18.464 -0.840 9.761 1.00 66.88 94 LEU A O 1
ATOM 764 N N . ILE A 1 95 ? -17.825 -2.591 11.050 1.00 57.50 95 ILE A N 1
ATOM 765 C CA . ILE A 1 95 ? -18.992 -3.467 10.866 1.00 57.50 95 ILE A CA 1
ATOM 766 C C . ILE A 1 95 ? -19.803 -3.518 12.160 1.00 57.50 95 ILE A C 1
ATOM 768 O O . ILE A 1 95 ? -19.174 -3.618 13.237 1.00 57.50 95 ILE A O 1
#

Foldseek 3Di:
DPDPPPPPPPLQDKDKDWDFDPDDDPQKDFLCCLVPVPDDDFFFADDNDTHNRTTIIIGPSQSVQWDDKDWADCCPPDVHRGIDIDTDGDCVVSD

pLDDT: mean 79.06, std 15.16, range [42.75, 94.94]

Sequence (95 aa):
MCDEIIRKKSNNIVYILIGDFNLITNGLINSYRKLNKEELENTYHKEGVSTRINQIWISETYSNKLLNFSITPLTFITSSDYDIITLTMDTSALI

Organism: NCBI:txid588596

Radius of gyration: 15.82 Å; Cα contacts (8 Å, |Δi|>4): 138; chains: 1; bounding box: 38×44×33 Å